Protein AF-A0A3S4ICC2-F1 (afdb_monomer_lite)

pLDDT: mean 84.35, std 16.46, range [43.97, 97.0]

Radius of gyration: 16.05 Å; chains: 1; bounding box: 33×33×42 Å

InterPro domains:
  IPR006070 Threonylcarbamoyl-AMP synthase-like domain [PF01300] (23-63)
  IPR017945 DHBP synthase RibB-like alpha/beta domain superfamily [SSF55821] (12-63)

Foldseek 3Di:
DDPPPDPDPDDDDPVVVVVVVVQQVVLHWDWDDDPPDIDIDHNPVRPSSVVVSCVVVVDDPPDD

Secondary structure (DSSP, 8-state):
-----PPPPPPPPHHHHHHHHHHHHTT-EEEEE-SSSEEEEE-TT-HHHHHHHHHHTT--TT--

Structure (mmCIF, N/CA/C/O backbone):
data_AF-A0A3S4ICC2-F1
#
_entry.id   AF-A0A3S4ICC2-F1
#
loop_
_atom_site.group_PDB
_atom_site.id
_atom_site.type_symbol
_atom_site.label_atom_id
_atom_site.label_alt_id
_atom_site.label_comp_id
_atom_site.label_asym_id
_atom_site.label_entity_id
_atom_site.label_seq_id
_atom_site.pdbx_PDB_ins_code
_atom_site.Cartn_x
_atom_site.Cartn_y
_atom_site.Cartn_z
_atom_site.occupancy
_atom_site.B_iso_or_equiv
_atom_site.auth_seq_id
_atom_site.auth_comp_id
_atom_site.auth_asym_id
_atom_site.auth_atom_id
_atom_site.pdbx_PDB_model_num
ATOM 1 N N . MET A 1 1 ? 18.740 22.330 25.369 1.00 43.97 1 MET A N 1
ATOM 2 C CA . MET A 1 1 ? 17.767 21.251 25.081 1.00 43.97 1 MET A CA 1
ATOM 3 C C . MET A 1 1 ? 16.495 21.902 24.546 1.00 43.97 1 MET A C 1
ATOM 5 O O . MET A 1 1 ? 15.807 22.547 25.320 1.00 43.97 1 MET A O 1
ATOM 9 N N . LYS A 1 2 ?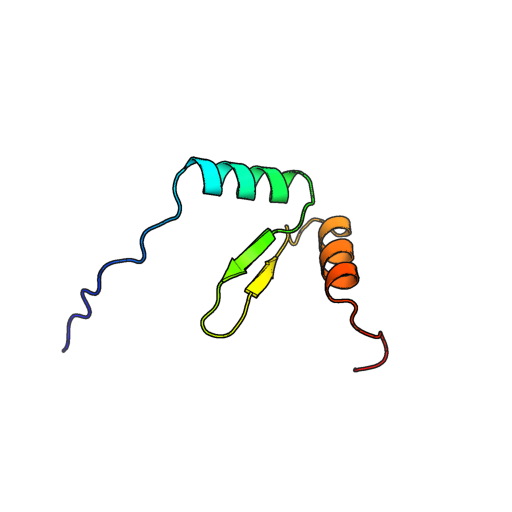 16.226 21.870 23.230 1.00 44.62 2 LYS A N 1
ATOM 10 C CA . LYS A 1 2 ? 14.990 22.451 22.671 1.00 44.62 2 LYS A CA 1
ATOM 11 C C . LYS A 1 2 ? 13.887 21.392 22.732 1.00 44.62 2 LYS A C 1
ATOM 13 O O . LYS A 1 2 ? 13.938 20.414 21.995 1.00 44.62 2 LYS A O 1
ATOM 18 N N . SER A 1 3 ? 12.924 21.574 23.631 1.00 52.78 3 SER A N 1
ATOM 19 C CA . SER A 1 3 ? 11.680 20.806 23.686 1.00 52.78 3 SER A CA 1
ATOM 20 C C . SER A 1 3 ? 10.842 21.126 22.444 1.00 52.78 3 S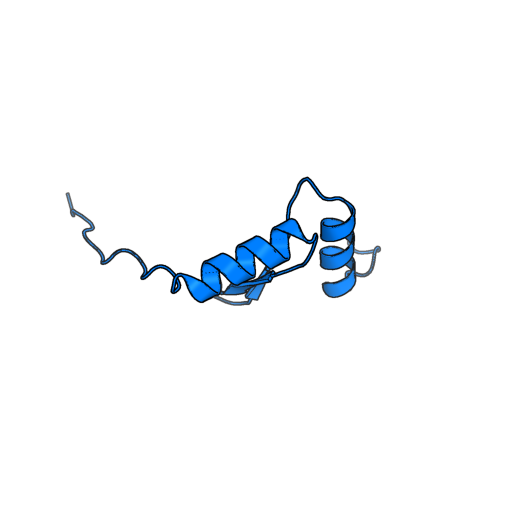ER A C 1
ATOM 22 O O . SER A 1 3 ? 10.210 22.177 22.363 1.00 52.78 3 SER A O 1
ATOM 24 N N . GLY A 1 4 ? 10.887 20.252 21.441 1.00 52.06 4 GLY A N 1
ATOM 25 C CA . GLY A 1 4 ? 10.098 20.369 20.215 1.00 52.06 4 GLY A CA 1
ATOM 26 C C . GLY A 1 4 ? 8.623 20.046 20.449 1.00 52.06 4 GLY A C 1
ATOM 27 O O . GLY A 1 4 ? 8.169 18.968 20.086 1.00 52.06 4 GLY A O 1
ATOM 28 N N . SER A 1 5 ? 7.864 20.965 21.045 1.00 59.75 5 SER A N 1
ATOM 29 C CA . SER A 1 5 ? 6.401 20.894 21.153 1.00 59.75 5 SER A CA 1
ATOM 30 C C . SER A 1 5 ? 5.746 21.520 19.916 1.00 59.75 5 SER A C 1
ATOM 32 O O . SER A 1 5 ? 5.066 22.542 20.001 1.00 59.75 5 SER A O 1
ATOM 34 N N . GLY A 1 6 ? 6.010 20.950 18.739 1.00 60.97 6 GLY A N 1
ATOM 35 C CA . GLY A 1 6 ? 5.248 21.276 17.532 1.00 60.97 6 GLY A CA 1
ATOM 36 C C . GLY A 1 6 ? 3.829 20.696 17.629 1.00 60.97 6 GLY A C 1
ATOM 37 O O . GLY A 1 6 ? 3.657 19.643 18.248 1.00 60.97 6 GLY A O 1
ATOM 38 N N . PRO A 1 7 ? 2.796 21.338 17.053 1.00 69.31 7 PRO A N 1
ATOM 39 C CA . PRO A 1 7 ? 1.461 20.754 17.024 1.00 69.31 7 PRO A CA 1
ATOM 40 C C . PRO A 1 7 ? 1.509 19.402 16.304 1.00 69.31 7 PRO A C 1
ATOM 42 O O . PRO A 1 7 ? 2.033 19.302 15.193 1.00 69.31 7 PRO A O 1
ATOM 45 N N . LEU A 1 8 ? 0.958 18.360 16.935 1.00 60.22 8 LEU A N 1
ATOM 46 C CA . LEU A 1 8 ? 0.781 17.063 16.285 1.00 60.22 8 LEU A CA 1
ATOM 47 C C . LEU A 1 8 ? -0.022 17.265 14.989 1.00 60.22 8 LEU A C 1
ATOM 49 O O . LEU A 1 8 ? -1.000 18.024 14.993 1.00 60.22 8 LEU A O 1
ATOM 53 N N . PRO A 1 9 ? 0.357 16.609 13.880 1.00 70.44 9 PRO A N 1
ATOM 54 C CA . PRO A 1 9 ? -0.388 16.720 12.636 1.00 70.44 9 PRO A CA 1
ATOM 55 C C . PRO A 1 9 ? -1.851 16.339 12.883 1.00 70.44 9 PRO A C 1
ATOM 57 O O . PRO A 1 9 ? -2.143 15.320 13.517 1.00 70.44 9 PRO A O 1
ATOM 60 N N . ARG A 1 10 ? -2.786 17.175 12.411 1.00 79.25 10 ARG A N 1
ATOM 61 C CA . ARG A 1 10 ? -4.219 16.907 12.578 1.00 79.25 10 ARG A CA 1
ATOM 62 C C . ARG A 1 10 ? -4.542 15.577 11.907 1.00 79.25 10 ARG A C 1
ATOM 64 O O . ARG A 1 10 ? -4.350 15.422 10.702 1.00 79.25 10 ARG A O 1
ATOM 71 N N . LEU A 1 11 ? -5.044 14.624 12.686 1.00 79.81 11 LEU A N 1
ATOM 72 C CA . LEU A 1 11 ? -5.486 13.350 12.139 1.00 79.81 11 LEU A CA 1
ATOM 73 C C . LEU A 1 11 ? -6.690 13.571 11.207 1.00 79.81 11 LEU A C 1
ATOM 75 O O . LEU A 1 11 ? -7.523 14.444 11.474 1.00 79.81 11 LEU A O 1
ATOM 79 N N . PRO A 1 12 ? -6.827 12.773 10.133 1.00 8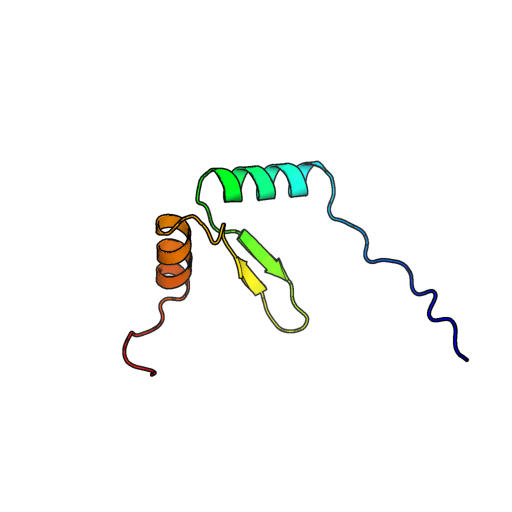4.19 12 PRO A N 1
ATOM 80 C CA . PRO A 1 12 ? -7.961 12.888 9.228 1.00 84.19 12 PRO A CA 1
ATOM 81 C C . PRO A 1 12 ? -9.283 12.684 9.976 1.00 84.19 12 PRO A C 1
ATOM 83 O O . PRO A 1 12 ? -9.341 11.892 10.916 1.00 84.19 12 PRO A O 1
ATOM 86 N N . GLY A 1 13 ? -10.366 13.330 9.538 1.00 91.50 13 GLY A N 1
ATOM 87 C CA . GLY A 1 13 ? -11.687 13.132 10.145 1.00 91.50 13 GLY A CA 1
ATOM 88 C C . GLY A 1 13 ? -12.116 11.655 10.158 1.00 91.50 13 GLY A C 1
ATOM 89 O O . GLY A 1 13 ? -11.763 10.880 9.264 1.00 91.50 13 GLY A O 1
ATOM 90 N N . SER A 1 14 ? -12.917 11.263 11.153 1.00 92.56 14 SER A N 1
ATOM 91 C CA . SER A 1 14 ? -13.335 9.868 11.393 1.00 92.56 14 SER A CA 1
ATOM 92 C C . SER A 1 14 ? -13.917 9.179 10.153 1.00 92.56 14 SER A C 1
ATOM 94 O O . SER A 1 14 ? -13.573 8.034 9.863 1.00 92.56 14 SER A O 1
ATOM 96 N N . ARG A 1 15 ? -14.728 9.895 9.363 1.00 94.88 15 ARG A N 1
ATOM 97 C CA . ARG A 1 15 ? -15.310 9.393 8.107 1.00 94.88 15 ARG A CA 1
ATOM 98 C C . ARG A 1 15 ? -14.254 8.986 7.080 1.00 94.88 15 ARG A C 1
ATOM 100 O O . ARG A 1 15 ? -14.369 7.923 6.474 1.00 94.88 15 ARG A O 1
ATOM 107 N N . LEU A 1 16 ? -13.215 9.799 6.890 1.00 93.50 16 LEU A N 1
ATOM 108 C CA . LEU A 1 16 ? -12.142 9.488 5.944 1.00 93.50 16 LEU A CA 1
ATOM 109 C C . LEU A 1 16 ? -11.341 8.270 6.418 1.00 93.50 16 LEU A C 1
ATOM 111 O O . LEU A 1 16 ? -11.098 7.355 5.633 1.00 93.50 16 LEU A O 1
ATOM 115 N N . GLN A 1 17 ? -11.023 8.200 7.714 1.00 93.38 17 GLN A N 1
ATOM 116 C CA . GLN A 1 17 ? -10.341 7.038 8.289 1.00 93.38 17 GLN A CA 1
ATOM 117 C C . GLN A 1 17 ? -11.162 5.749 8.137 1.00 93.38 17 GLN A C 1
ATOM 119 O O . GLN A 1 17 ? -10.622 4.705 7.773 1.00 93.38 17 GLN A O 1
ATOM 124 N N . GLN A 1 18 ? -12.472 5.801 8.393 1.00 96.44 18 GLN A N 1
ATOM 125 C CA . GLN A 1 18 ? -13.368 4.651 8.241 1.00 96.44 18 GLN A CA 1
ATOM 126 C C . GLN A 1 18 ? -13.427 4.167 6.790 1.00 96.44 18 GLN A C 1
ATOM 128 O O . GLN A 1 18 ? -13.319 2.962 6.550 1.00 96.44 18 GLN A O 1
ATOM 133 N N . ARG A 1 19 ? -13.533 5.088 5.824 1.00 96.44 19 ARG A N 1
ATOM 134 C CA . ARG A 1 19 ? -13.509 4.757 4.391 1.00 96.44 19 ARG A CA 1
ATOM 135 C C . ARG A 1 19 ? -12.179 4.141 3.975 1.00 96.44 19 ARG A C 1
ATOM 137 O O . ARG A 1 19 ? -12.192 3.102 3.325 1.00 96.44 19 ARG A O 1
ATOM 144 N N . ALA A 1 20 ? -11.052 4.712 4.401 1.00 95.62 20 ALA A N 1
ATOM 145 C CA . ALA A 1 20 ? -9.728 4.162 4.114 1.00 95.62 20 ALA A CA 1
ATOM 146 C C . ALA A 1 20 ? -9.570 2.747 4.693 1.00 95.62 20 ALA A C 1
ATOM 148 O O . ALA A 1 20 ? -9.156 1.827 3.993 1.00 95.62 20 ALA A O 1
ATOM 149 N N . ARG A 1 21 ? -9.990 2.534 5.947 1.00 95.81 21 ARG A N 1
ATOM 150 C CA . ARG A 1 21 ? -9.986 1.205 6.574 1.00 95.81 21 ARG A CA 1
ATOM 151 C C . ARG A 1 21 ? -10.880 0.212 5.833 1.00 95.81 21 ARG A C 1
ATOM 153 O O . ARG A 1 21 ? -10.471 -0.929 5.648 1.00 95.81 21 ARG A O 1
ATOM 160 N N . LYS A 1 22 ? -12.080 0.625 5.408 1.00 97.00 22 LYS A N 1
ATOM 161 C CA . LYS A 1 22 ? -12.971 -0.218 4.599 1.00 97.00 22 LYS A CA 1
ATOM 162 C C . LYS A 1 22 ? -12.297 -0.598 3.281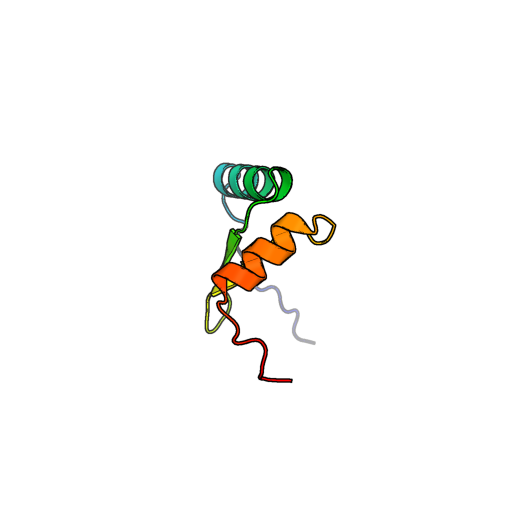 1.00 97.00 22 LYS A C 1
ATOM 164 O O . LYS A 1 22 ? -12.201 -1.780 2.984 1.00 97.00 22 LYS A O 1
ATOM 169 N N . GLN A 1 23 ? -11.738 0.380 2.570 1.00 96.69 23 GLN A N 1
ATOM 170 C CA . GLN A 1 23 ? -11.036 0.152 1.309 1.00 96.69 23 GLN A CA 1
ATOM 171 C C . GLN A 1 23 ? -9.892 -0.858 1.464 1.00 96.69 23 GLN A C 1
ATOM 173 O O . GLN A 1 23 ? -9.763 -1.767 0.652 1.00 96.69 23 GLN A O 1
ATOM 178 N N . LEU A 1 24 ? -9.087 -0.736 2.523 1.00 96.12 24 LEU A N 1
ATOM 179 C CA . LEU A 1 24 ? -7.988 -1.665 2.799 1.00 96.12 24 LEU A CA 1
ATOM 180 C C . LEU A 1 24 ? -8.477 -3.077 3.151 1.00 96.12 24 LEU A C 1
ATOM 182 O O . LEU A 1 24 ? -7.871 -4.055 2.715 1.00 96.12 24 LEU A O 1
ATOM 186 N N . ARG A 1 25 ? -9.563 -3.200 3.928 1.00 95.75 25 ARG A N 1
ATOM 187 C CA . ARG A 1 25 ? -10.167 -4.502 4.264 1.00 95.75 25 ARG A CA 1
ATOM 188 C C . ARG A 1 25 ? -10.743 -5.206 3.039 1.00 95.75 25 ARG A C 1
ATOM 190 O O . ARG A 1 25 ? -10.589 -6.416 2.930 1.00 95.75 25 ARG A O 1
ATOM 197 N N . ASP A 1 26 ? -11.309 -4.447 2.108 1.00 96.12 26 ASP A N 1
ATOM 198 C CA . ASP A 1 26 ? -11.889 -4.962 0.863 1.00 96.12 26 ASP A CA 1
ATOM 199 C C . ASP A 1 26 ? -10.813 -5.299 -0.202 1.00 96.12 26 ASP A C 1
ATOM 201 O O . ASP A 1 26 ? -11.125 -5.606 -1.354 1.00 96.12 26 ASP A O 1
ATOM 205 N N . GLY A 1 27 ? -9.522 -5.238 0.158 1.00 95.31 27 GLY A N 1
ATOM 206 C CA . GLY A 1 27 ? -8.400 -5.518 -0.745 1.00 95.31 27 GLY A CA 1
ATOM 207 C C . GLY A 1 27 ? -8.149 -4.408 -1.773 1.00 95.31 27 GLY A C 1
ATOM 208 O O . GLY A 1 27 ? -7.592 -4.654 -2.848 1.00 95.31 27 GLY A O 1
ATOM 209 N N . GLY A 1 28 ? -8.608 -3.194 -1.480 1.00 95.69 28 GLY A N 1
ATOM 210 C CA . GLY A 1 28 ? -8.425 -2.005 -2.297 1.00 95.69 28 GLY A CA 1
ATOM 211 C C . GLY A 1 28 ? -7.090 -1.291 -2.076 1.00 95.69 28 GLY A C 1
ATOM 212 O O . GLY A 1 28 ? -6.273 -1.669 -1.235 1.00 95.69 28 GLY A O 1
ATOM 213 N N . VAL A 1 29 ? -6.891 -0.222 -2.850 1.00 96.50 29 VAL A N 1
ATOM 214 C CA . VAL A 1 29 ? -5.708 0.647 -2.813 1.00 96.50 29 VAL A CA 1
ATOM 215 C C . VAL A 1 29 ? -6.126 2.041 -2.350 1.00 96.50 29 VAL A C 1
ATOM 217 O O . VAL A 1 29 ? -7.204 2.511 -2.713 1.00 96.50 29 VAL A O 1
ATOM 220 N N . ILE A 1 30 ? -5.285 2.693 -1.549 1.00 96.56 30 ILE A N 1
ATOM 221 C CA . ILE A 1 30 ? -5.454 4.087 -1.122 1.00 96.56 30 ILE A CA 1
ATOM 222 C C . ILE A 1 30 ? -4.258 4.927 -1.574 1.00 96.56 30 ILE A C 1
ATOM 224 O O . ILE A 1 30 ? -3.143 4.412 -1.671 1.00 96.56 30 ILE A O 1
ATOM 228 N N . ALA A 1 31 ? -4.485 6.218 -1.808 1.00 95.44 31 ALA A N 1
ATOM 229 C CA . ALA A 1 31 ? -3.424 7.202 -1.982 1.00 95.44 31 ALA A CA 1
ATOM 230 C C . ALA A 1 31 ? -3.208 7.982 -0.677 1.00 95.44 31 ALA A C 1
ATOM 232 O O . ALA A 1 31 ? -4.171 8.268 0.037 1.00 95.44 31 ALA A O 1
ATOM 233 N N . TYR A 1 32 ? -1.963 8.331 -0.368 1.00 92.56 32 TYR A N 1
ATOM 234 C CA . TYR A 1 32 ? -1.603 9.166 0.779 1.00 92.56 32 TYR A CA 1
ATOM 235 C C . TYR A 1 32 ? -0.549 10.193 0.368 1.00 92.56 32 TYR A C 1
ATOM 237 O O . TYR A 1 32 ? 0.353 9.886 -0.409 1.00 92.56 32 TYR A O 1
ATOM 245 N N . SER A 1 33 ? -0.683 11.424 0.856 1.00 91.50 33 SER A N 1
ATOM 246 C CA . SER A 1 33 ? 0.250 12.509 0.547 1.00 91.50 33 SER A CA 1
ATOM 247 C C . SER A 1 33 ? 1.589 12.307 1.257 1.00 91.50 33 S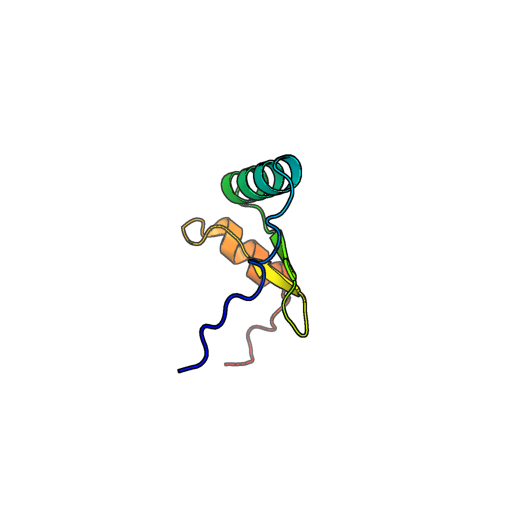ER A C 1
ATOM 249 O O . SER A 1 33 ? 1.620 11.935 2.431 1.00 91.50 33 SER A O 1
ATOM 251 N N . THR A 1 34 ? 2.681 12.605 0.563 1.00 91.50 34 THR A N 1
ATOM 252 C CA . THR A 1 34 ? 4.028 12.802 1.114 1.00 91.50 34 THR A CA 1
ATOM 253 C C . THR A 1 34 ? 4.482 14.237 0.822 1.00 91.50 34 THR A C 1
ATOM 255 O O . THR A 1 34 ? 3.716 15.029 0.275 1.00 91.50 34 THR A O 1
ATOM 258 N N . GLU A 1 35 ? 5.714 14.593 1.185 1.00 95.12 35 GLU A N 1
ATOM 259 C CA . GLU A 1 35 ? 6.267 15.935 0.947 1.00 95.12 35 GLU A CA 1
ATOM 260 C C . GLU A 1 35 ? 6.378 16.292 -0.542 1.00 95.12 35 GLU A C 1
ATOM 262 O O . GLU A 1 35 ? 6.317 17.465 -0.898 1.00 95.12 35 GLU A O 1
ATOM 267 N N . SER A 1 36 ? 6.533 15.299 -1.423 1.00 92.00 36 SER A N 1
ATOM 268 C CA . SER A 1 36 ? 6.821 15.538 -2.847 1.00 92.00 36 SER A CA 1
ATOM 269 C C . SER A 1 36 ? 5.851 14.854 -3.805 1.00 92.00 36 SER A C 1
ATOM 271 O O . SER A 1 36 ? 5.803 15.209 -4.981 1.00 92.00 36 SER A O 1
ATOM 273 N N . CYS A 1 37 ? 5.092 13.853 -3.355 1.00 93.38 37 CYS A N 1
ATOM 274 C CA . CYS A 1 37 ? 4.187 13.107 -4.224 1.00 93.38 37 CYS A CA 1
ATOM 275 C C . CYS A 1 37 ? 3.087 12.387 -3.436 1.00 93.38 37 CYS A C 1
ATOM 277 O O . CYS A 1 37 ? 3.018 12.442 -2.213 1.00 93.38 37 CYS A O 1
ATOM 279 N N . TYR A 1 38 ? 2.208 11.682 -4.144 1.00 93.50 38 TYR A N 1
ATOM 280 C CA . TYR A 1 38 ? 1.287 10.743 -3.515 1.00 93.50 38 TYR A CA 1
ATOM 281 C C . TYR A 1 38 ? 1.860 9.328 -3.569 1.00 93.50 38 TYR A C 1
ATOM 283 O O . TYR A 1 38 ? 2.226 8.823 -4.632 1.00 93.50 38 TYR A O 1
ATOM 291 N N . GLY A 1 39 ? 1.904 8.667 -2.415 1.00 94.06 39 GLY A N 1
ATOM 292 C CA . GLY A 1 39 ? 2.164 7.239 -2.309 1.00 94.06 39 GLY A CA 1
ATOM 293 C C . GLY A 1 39 ? 0.884 6.432 -2.516 1.00 94.06 39 GLY A C 1
ATOM 294 O O . GLY A 1 39 ? -0.202 6.868 -2.141 1.00 94.06 39 GLY A O 1
ATOM 295 N N . LEU A 1 40 ? 1.012 5.234 -3.089 1.00 95.31 40 LEU A N 1
ATOM 296 C CA . LEU A 1 40 ? -0.068 4.246 -3.169 1.00 95.31 40 LEU A CA 1
ATOM 297 C C . LEU A 1 40 ? 0.195 3.120 -2.170 1.00 95.31 40 LEU A C 1
ATOM 299 O O . LEU A 1 40 ? 1.286 2.545 -2.172 1.00 95.31 40 LEU A O 1
ATOM 303 N N . GLY A 1 41 ? -0.808 2.789 -1.357 1.00 94.81 41 GLY A N 1
ATOM 304 C CA . GLY A 1 41 ? -0.730 1.776 -0.306 1.00 94.81 41 GLY A CA 1
ATOM 305 C C . GLY A 1 41 ? -1.899 0.795 -0.337 1.00 94.81 41 GLY A C 1
ATOM 306 O O . GLY A 1 41 ? -2.984 1.100 -0.832 1.00 94.81 41 GLY A O 1
ATOM 307 N N . CYS A 1 42 ? -1.676 -0.399 0.203 1.00 96.44 42 CYS A N 1
ATOM 308 C CA . CYS A 1 42 ? -2.686 -1.447 0.329 1.00 96.44 42 CYS A CA 1
ATOM 309 C C . CYS A 1 42 ? -2.416 -2.314 1.570 1.00 96.44 42 CYS A C 1
ATOM 311 O O . CYS A 1 42 ? -1.443 -2.085 2.290 1.00 96.44 42 CYS A O 1
ATOM 313 N N . ARG A 1 43 ? -3.274 -3.308 1.834 1.00 96.38 43 ARG A N 1
ATOM 314 C CA . ARG A 1 43 ? -3.059 -4.268 2.924 1.00 96.38 43 ARG A CA 1
ATOM 315 C C . ARG A 1 43 ? -1.936 -5.255 2.540 1.00 96.38 43 ARG A C 1
ATOM 317 O O . ARG A 1 43 ? -2.115 -5.988 1.571 1.00 96.38 43 ARG A O 1
ATOM 324 N N . PRO A 1 44 ? -0.823 -5.338 3.295 1.00 92.94 44 PRO A N 1
ATOM 325 C CA . PRO A 1 44 ? 0.362 -6.109 2.892 1.00 92.94 44 PRO A CA 1
ATOM 326 C C . PRO A 1 44 ? 0.164 -7.629 2.953 1.00 92.94 44 PRO A C 1
ATOM 328 O O . PRO A 1 44 ? 0.862 -8.372 2.279 1.00 92.94 44 PRO A O 1
ATOM 331 N N . LEU A 1 45 ? -0.809 -8.101 3.733 1.00 95.50 45 LEU A N 1
ATOM 332 C CA . LEU A 1 45 ? -1.150 -9.524 3.822 1.00 95.50 45 LEU A CA 1
ATOM 333 C C . LEU A 1 45 ? -2.129 -9.973 2.721 1.00 95.50 45 LEU A C 1
ATOM 335 O O . LEU A 1 45 ? -2.568 -11.117 2.713 1.00 95.50 45 LEU A O 1
ATOM 339 N N . ASP A 1 46 ? -2.508 -9.078 1.802 1.00 95.44 46 ASP A N 1
ATOM 340 C CA . ASP A 1 46 ? -3.422 -9.374 0.700 1.00 95.44 46 ASP A CA 1
ATOM 341 C C . ASP A 1 46 ? -2.680 -9.312 -0.641 1.00 95.44 46 ASP A C 1
ATOM 343 O O . ASP A 1 46 ? -2.497 -8.247 -1.236 1.00 95.44 46 ASP A O 1
ATOM 347 N N . ALA A 1 47 ? -2.270 -10.479 -1.141 1.00 94.56 47 ALA A N 1
ATOM 348 C CA . ALA A 1 47 ? -1.521 -10.596 -2.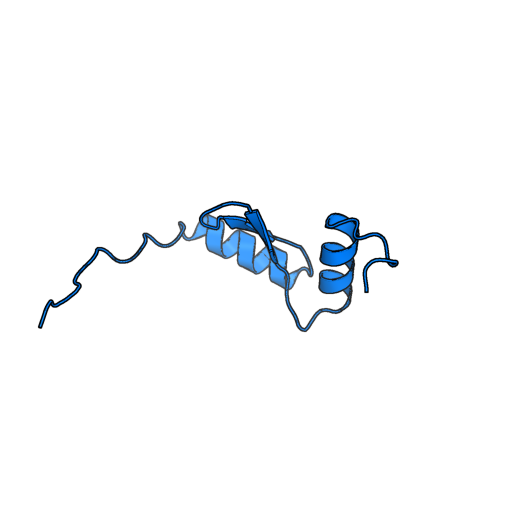392 1.00 94.56 47 ALA A CA 1
ATOM 349 C C . ALA A 1 47 ? -2.258 -9.980 -3.599 1.00 94.56 47 ALA A C 1
ATOM 351 O O . ALA A 1 47 ? -1.625 -9.452 -4.517 1.00 94.56 47 ALA A O 1
ATOM 352 N N . ARG A 1 48 ? -3.601 -9.990 -3.607 1.00 94.69 48 ARG A N 1
ATOM 353 C CA . ARG A 1 48 ? -4.391 -9.369 -4.684 1.00 94.69 48 ARG A CA 1
ATOM 354 C C . ARG A 1 48 ? -4.310 -7.849 -4.616 1.00 94.69 48 ARG A C 1
ATOM 356 O O . ARG A 1 48 ? -4.200 -7.198 -5.654 1.00 94.69 48 ARG A O 1
ATOM 363 N N . ALA A 1 49 ? -4.335 -7.286 -3.411 1.00 95.38 49 ALA A N 1
ATOM 364 C CA . ALA A 1 49 ? -4.187 -5.850 -3.205 1.00 95.38 49 ALA A CA 1
ATOM 365 C C . ALA A 1 49 ? -2.784 -5.369 -3.616 1.00 95.38 49 ALA A C 1
ATOM 367 O O . ALA A 1 49 ? -2.662 -4.358 -4.308 1.00 95.38 49 ALA A O 1
ATOM 368 N N . ILE A 1 50 ? -1.742 -6.151 -3.307 1.00 94.00 50 ILE A N 1
ATOM 369 C CA . ILE A 1 50 ? -0.370 -5.891 -3.776 1.00 94.00 50 ILE A CA 1
ATOM 370 C C . ILE A 1 50 ? -0.317 -5.869 -5.306 1.00 94.00 50 ILE A C 1
ATOM 372 O O . ILE A 1 50 ? 0.165 -4.900 -5.895 1.00 94.00 50 ILE A O 1
ATOM 376 N N . ARG A 1 51 ? -0.873 -6.893 -5.970 1.00 92.94 51 ARG A N 1
ATOM 377 C CA . ARG A 1 51 ? -0.942 -6.947 -7.440 1.00 92.94 51 ARG A CA 1
ATOM 378 C C . ARG A 1 51 ? -1.647 -5.733 -8.042 1.00 92.94 51 ARG A C 1
ATOM 380 O O . ARG A 1 51 ? -1.207 -5.238 -9.073 1.00 92.94 51 ARG A O 1
ATOM 387 N N . ARG A 1 52 ? -2.709 -5.229 -7.404 1.00 93.12 52 ARG A N 1
ATOM 388 C CA . ARG A 1 52 ? -3.397 -4.001 -7.837 1.00 93.12 52 ARG A CA 1
ATOM 389 C C . ARG A 1 52 ? -2.491 -2.777 -7.746 1.00 93.12 52 ARG A C 1
ATOM 391 O O . ARG A 1 52 ? -2.443 -2.013 -8.700 1.00 93.12 52 ARG A O 1
ATOM 398 N N . VAL A 1 53 ? -1.745 -2.602 -6.651 1.00 93.06 53 VAL A N 1
ATOM 399 C CA . VAL A 1 53 ? -0.778 -1.493 -6.530 1.00 93.06 53 VAL A CA 1
ATOM 400 C C . VAL A 1 53 ? 0.279 -1.564 -7.633 1.00 93.06 53 VAL A C 1
ATOM 402 O O . VAL A 1 53 ? 0.586 -0.542 -8.243 1.00 93.06 53 VAL A O 1
ATOM 405 N N . LEU A 1 54 ? 0.816 -2.756 -7.908 1.00 90.94 54 LEU A N 1
ATOM 406 C CA . LEU A 1 54 ? 1.810 -2.961 -8.966 1.00 90.94 54 LEU A CA 1
ATOM 407 C C . LEU A 1 54 ? 1.239 -2.666 -10.358 1.00 90.94 54 LEU A C 1
ATOM 409 O O . LEU A 1 54 ? 1.890 -1.978 -11.142 1.00 90.94 54 LEU A O 1
ATOM 413 N N . ALA A 1 55 ? 0.011 -3.117 -10.631 1.00 91.12 55 ALA A N 1
ATOM 414 C CA . ALA A 1 55 ? -0.690 -2.836 -11.880 1.00 91.12 55 ALA A CA 1
ATOM 415 C C . ALA A 1 55 ? -0.947 -1.331 -12.071 1.00 91.12 55 ALA A C 1
ATOM 417 O O . ALA A 1 55 ? -0.676 -0.804 -13.143 1.00 91.12 55 ALA A O 1
ATOM 418 N N . ILE A 1 56 ? -1.396 -0.622 -11.024 1.00 91.12 56 ILE A N 1
ATOM 419 C CA . ILE A 1 56 ? -1.631 0.833 -11.071 1.00 91.12 56 ILE A CA 1
ATOM 420 C C . ILE A 1 56 ? -0.327 1.596 -11.308 1.00 91.12 56 ILE A C 1
ATOM 422 O O . ILE A 1 56 ? -0.301 2.545 -12.083 1.00 91.12 56 ILE A O 1
ATOM 426 N N . LYS A 1 57 ? 0.769 1.190 -10.655 1.00 85.06 57 LYS A N 1
ATOM 427 C CA . LYS A 1 57 ? 2.079 1.823 -10.861 1.00 85.06 57 LYS A CA 1
ATOM 428 C C . LYS A 1 57 ? 2.638 1.593 -12.267 1.00 85.06 57 LYS A C 1
ATOM 430 O O . LYS A 1 57 ? 3.630 2.238 -12.592 1.00 85.06 57 LYS A O 1
ATOM 435 N N . ALA A 1 58 ? 2.050 0.679 -13.050 1.00 73.00 58 ALA A N 1
ATOM 436 C CA . ALA A 1 58 ? 2.450 0.356 -14.417 1.00 73.00 58 ALA A CA 1
ATOM 437 C C . ALA A 1 58 ? 3.978 0.228 -14.570 1.00 73.00 58 ALA A C 1
ATOM 439 O O . ALA A 1 58 ? 4.569 0.733 -15.522 1.00 73.00 58 ALA A O 1
ATOM 440 N N . ARG A 1 59 ? 4.645 -0.404 -13.591 1.00 58.47 59 ARG A N 1
ATOM 441 C CA . ARG A 1 59 ? 6.098 -0.608 -13.638 1.00 58.47 59 ARG A CA 1
ATOM 442 C C . ARG A 1 59 ? 6.391 -1.543 -14.818 1.00 58.47 59 ARG A C 1
ATOM 444 O O . ARG A 1 59 ? 5.933 -2.684 -14.776 1.00 58.47 59 ARG A O 1
ATOM 451 N N . PRO A 1 60 ? 7.147 -1.124 -15.850 1.00 55.22 60 PRO A N 1
ATOM 452 C CA . PRO A 1 60 ? 7.666 -2.083 -16.807 1.00 55.22 60 PRO A CA 1
ATOM 453 C C . PRO A 1 60 ? 8.554 -3.067 -16.041 1.00 55.22 60 PRO A C 1
ATOM 455 O O . PRO A 1 60 ? 9.446 -2.656 -15.298 1.00 55.22 60 PRO A O 1
ATOM 458 N N . ASN A 1 61 ? 8.298 -4.361 -16.226 1.00 57.72 61 ASN A N 1
ATOM 459 C CA . ASN A 1 61 ? 8.946 -5.470 -15.514 1.00 57.72 61 ASN A CA 1
ATOM 460 C C . ASN A 1 61 ? 10.473 -5.575 -15.761 1.00 57.72 61 ASN A C 1
ATOM 462 O O . ASN A 1 61 ? 11.089 -6.521 -15.289 1.00 57.72 61 ASN A O 1
ATOM 466 N N . HIS A 1 62 ? 11.078 -4.646 -16.519 1.00 55.81 62 HIS A N 1
ATOM 467 C CA . HIS A 1 62 ? 12.467 -4.716 -16.993 1.00 55.81 62 HIS A CA 1
ATOM 468 C C . HIS A 1 62 ? 13.467 -3.823 -16.240 1.00 55.81 62 HIS A C 1
ATOM 470 O O . HIS A 1 62 ? 14.647 -3.856 -16.564 1.00 55.81 62 HIS A O 1
ATOM 476 N N . LYS A 1 63 ? 13.043 -3.001 -15.272 1.00 51.19 63 LYS A N 1
ATOM 477 C CA . LYS A 1 63 ? 13.986 -2.205 -14.462 1.00 51.19 63 LYS A CA 1
ATOM 478 C C . LYS A 1 63 ? 14.230 -2.895 -13.122 1.00 51.19 63 LYS A C 1
ATOM 480 O O . LYS A 1 63 ? 13.611 -2.522 -12.123 1.00 51.19 63 LYS A O 1
ATOM 485 N N . GLY A 1 64 ? 15.069 -3.929 -13.177 1.00 51.94 64 GLY A N 1
ATOM 486 C CA . GLY A 1 64 ? 15.778 -4.535 -12.049 1.00 51.94 64 GLY A CA 1
ATOM 487 C C . GLY A 1 64 ? 17.241 -4.121 -12.071 1.00 51.94 64 GLY A C 1
ATOM 488 O O . GLY A 1 64 ? 17.735 -3.840 -13.186 1.00 51.94 64 GLY A O 1
#

Organism: Chromobacterium violaceum (NCBI:txid536)

Sequence (64 aa):
MKSGSGPLPRLPGSRLQQRARKQLRDGGVIAYSTESCYGLGCRPLDARAIRRVLAIKARPNHKG